Protein AF-A0A075IJ69-F1 (afdb_monomer)

Structure (mmCIF, N/CA/C/O backbone):
data_AF-A0A075IJ69-F1
#
_entry.id   AF-A0A075IJ69-F1
#
loop_
_atom_site.group_PDB
_atom_site.id
_atom_site.type_symbol
_atom_site.label_atom_id
_atom_site.label_alt_id
_atom_site.label_comp_id
_atom_site.label_asym_id
_atom_site.label_entity_id
_atom_site.label_seq_id
_atom_site.pdbx_PDB_ins_c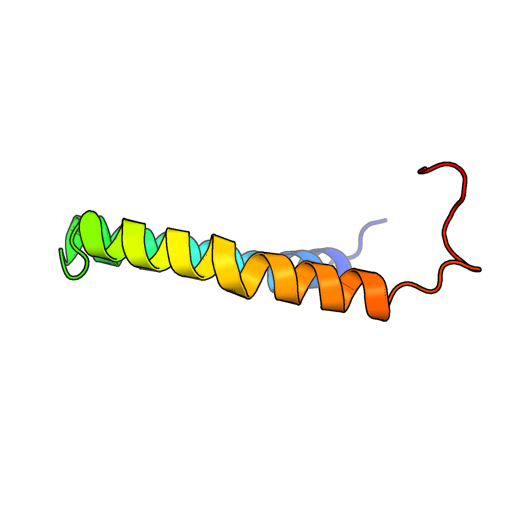ode
_atom_site.Cartn_x
_atom_site.Cartn_y
_atom_site.Cartn_z
_atom_site.occupancy
_atom_site.B_iso_or_equiv
_atom_site.auth_seq_id
_atom_site.auth_comp_id
_atom_site.auth_asym_id
_atom_site.auth_atom_id
_atom_site.pdbx_PDB_model_num
ATOM 1 N N . MET A 1 1 ? -1.287 12.283 -29.540 1.00 60.91 1 MET A N 1
ATOM 2 C CA . MET A 1 1 ? -2.600 12.573 -28.920 1.00 60.91 1 MET A CA 1
ATOM 3 C C . MET A 1 1 ? -2.921 11.407 -28.011 1.00 60.91 1 MET A C 1
ATOM 5 O O . MET A 1 1 ? -2.734 10.284 -28.456 1.00 60.91 1 MET A O 1
ATOM 9 N N . ILE A 1 2 ? -3.305 11.667 -26.760 1.00 66.12 2 ILE A N 1
ATOM 10 C CA . ILE A 1 2 ? -3.662 10.615 -25.796 1.00 66.12 2 ILE A CA 1
ATOM 11 C C . ILE A 1 2 ? -4.867 9.871 -26.369 1.00 66.12 2 ILE A C 1
ATOM 13 O O . ILE A 1 2 ? -5.892 10.492 -26.663 1.00 66.12 2 ILE A O 1
ATOM 17 N N . ASN A 1 3 ? -4.704 8.576 -26.614 1.00 83.31 3 ASN A N 1
ATOM 18 C CA . ASN A 1 3 ? -5.740 7.754 -27.218 1.00 83.31 3 ASN A CA 1
ATOM 19 C C . ASN A 1 3 ? -6.726 7.286 -26.133 1.00 83.31 3 ASN A C 1
ATOM 21 O O . ASN A 1 3 ? -6.385 7.239 -24.950 1.00 83.31 3 ASN A O 1
ATOM 25 N N . ALA A 1 4 ? -7.943 6.895 -26.512 1.00 81.81 4 ALA A N 1
ATOM 26 C CA . ALA A 1 4 ? -8.921 6.351 -25.564 1.00 81.81 4 ALA A CA 1
ATOM 27 C C . ALA A 1 4 ? -8.386 5.103 -24.827 1.00 81.81 4 ALA A C 1
ATOM 29 O O . ALA A 1 4 ? -8.725 4.870 -23.668 1.00 81.81 4 ALA A O 1
ATOM 30 N N . THR A 1 5 ? -7.487 4.347 -25.464 1.00 82.50 5 THR A N 1
ATOM 31 C CA . THR A 1 5 ? -6.777 3.209 -24.862 1.00 82.50 5 THR A CA 1
ATOM 32 C C . THR A 1 5 ? -5.841 3.629 -23.728 1.00 82.50 5 THR A C 1
ATOM 34 O O . THR A 1 5 ? -5.774 2.946 -22.710 1.00 82.50 5 THR A O 1
ATOM 37 N N . ASP A 1 6 ? -5.159 4.770 -23.851 1.00 83.56 6 ASP A N 1
ATOM 38 C CA . ASP A 1 6 ? -4.267 5.272 -22.799 1.00 83.56 6 ASP A CA 1
ATOM 39 C C . ASP A 1 6 ? -5.077 5.699 -21.570 1.00 83.56 6 ASP A C 1
ATOM 41 O O . ASP A 1 6 ? -4.705 5.402 -20.435 1.00 83.56 6 ASP A O 1
ATOM 45 N N . LEU A 1 7 ? -6.239 6.325 -21.796 1.00 85.31 7 LEU A N 1
ATOM 46 C CA . LEU A 1 7 ? -7.185 6.660 -20.734 1.00 85.31 7 LEU A CA 1
ATOM 47 C C . LEU A 1 7 ? -7.722 5.398 -20.042 1.00 85.31 7 LEU A C 1
ATOM 49 O O . LEU A 1 7 ? -7.791 5.366 -18.814 1.00 85.31 7 LEU A O 1
ATOM 53 N N . TYR A 1 8 ? -8.059 4.354 -20.806 1.00 87.19 8 TYR A N 1
ATOM 54 C CA . TYR A 1 8 ? -8.498 3.072 -20.251 1.00 87.19 8 TYR A CA 1
ATOM 55 C C . TYR A 1 8 ? -7.413 2.438 -19.377 1.00 87.19 8 TYR A C 1
ATOM 57 O O . TYR A 1 8 ? -7.699 2.067 -18.243 1.00 87.19 8 TYR A O 1
ATOM 65 N N . ASN A 1 9 ? -6.164 2.401 -19.850 1.00 85.75 9 ASN A N 1
ATOM 66 C CA . ASN A 1 9 ? -5.038 1.851 -19.095 1.00 85.75 9 ASN A CA 1
ATOM 67 C C . ASN A 1 9 ? -4.844 2.580 -17.756 1.00 85.75 9 ASN A C 1
ATOM 69 O O . ASN A 1 9 ? -4.731 1.941 -16.706 1.00 85.75 9 ASN A O 1
ATOM 73 N N . VAL A 1 10 ? -4.886 3.916 -17.770 1.00 86.94 10 VAL A N 1
ATOM 74 C CA . VAL A 1 10 ? -4.781 4.724 -16.547 1.00 86.94 10 VAL A CA 1
ATOM 75 C C . VAL A 1 10 ? -5.949 4.442 -15.603 1.00 86.94 10 VAL A C 1
ATOM 77 O O . VAL A 1 10 ? -5.728 4.179 -14.421 1.00 86.94 10 VAL A O 1
ATOM 80 N N . LEU A 1 11 ? -7.186 4.429 -16.105 1.00 88.38 11 LEU A N 1
ATOM 81 C CA . LEU A 1 11 ? -8.350 4.105 -15.279 1.00 88.38 11 LEU A CA 1
ATOM 82 C C . LEU A 1 11 ? -8.249 2.696 -14.688 1.00 88.38 11 LEU A C 1
ATOM 84 O O . LEU A 1 11 ? -8.474 2.535 -13.493 1.00 88.38 11 LEU A O 1
ATOM 88 N N . THR A 1 12 ? -7.858 1.688 -15.466 1.00 87.38 12 THR A N 1
ATOM 89 C CA . THR A 1 12 ? -7.723 0.315 -14.956 1.00 87.38 12 THR A CA 1
ATOM 90 C C . THR A 1 12 ? -6.670 0.179 -13.862 1.00 87.38 12 THR A C 1
ATOM 92 O O . THR A 1 12 ? -6.871 -0.604 -12.938 1.00 87.38 12 THR A O 1
ATOM 95 N N . ALA A 1 13 ? -5.590 0.963 -13.907 1.00 88.06 13 ALA A N 1
ATOM 96 C CA . ALA A 1 13 ? -4.576 0.961 -12.855 1.00 88.06 13 ALA A CA 1
ATOM 97 C C . ALA A 1 13 ? -5.057 1.662 -11.571 1.00 88.06 13 ALA A C 1
ATOM 99 O O . ALA A 1 13 ? -4.689 1.275 -10.463 1.00 88.06 13 ALA A O 1
ATOM 100 N N . VAL A 1 14 ? -5.889 2.695 -11.711 1.00 90.69 14 VAL A N 1
ATOM 101 C CA . VAL A 1 14 ? -6.240 3.611 -10.617 1.00 90.69 14 VAL A CA 1
ATOM 102 C C . VAL A 1 14 ? -7.564 3.237 -9.930 1.00 90.69 14 VAL A C 1
ATOM 104 O O . VAL A 1 14 ? -7.716 3.417 -8.719 1.00 90.69 14 VAL A O 1
ATOM 107 N N . VAL A 1 15 ? -8.518 2.665 -10.667 1.00 92.25 15 VAL A N 1
ATOM 108 C CA . VAL A 1 15 ? -9.833 2.250 -10.149 1.00 92.25 15 VAL A CA 1
ATOM 109 C C . VAL A 1 15 ? -9.727 1.258 -8.979 1.00 92.25 15 VAL A C 1
ATOM 111 O O . VAL A 1 15 ? -10.377 1.510 -7.962 1.00 92.25 15 VAL A O 1
ATOM 114 N N . PRO A 1 16 ? -8.910 0.185 -9.029 1.00 92.06 16 PRO A N 1
ATOM 115 C CA . PRO A 1 16 ? -8.793 -0.758 -7.912 1.00 92.06 16 PRO A CA 1
ATOM 116 C C . PRO A 1 16 ? -8.335 -0.091 -6.609 1.00 92.06 16 PRO A C 1
ATOM 118 O O . PRO A 1 16 ? -8.835 -0.417 -5.532 1.00 92.06 16 PRO A O 1
ATOM 121 N N . LEU A 1 17 ? -7.430 0.887 -6.716 1.00 89.75 17 LEU A N 1
ATOM 122 C CA . LEU A 1 17 ? -6.910 1.667 -5.593 1.00 89.75 17 LEU A CA 1
ATOM 123 C C . LEU A 1 17 ? -8.022 2.473 -4.908 1.00 89.75 17 LEU A C 1
ATOM 125 O O . LEU A 1 17 ? -8.206 2.369 -3.695 1.00 89.75 17 LEU A O 1
ATOM 129 N N . TYR A 1 18 ? -8.816 3.221 -5.679 1.00 88.94 18 TYR A N 1
ATOM 130 C CA . TYR A 1 18 ? -9.923 4.001 -5.119 1.00 88.94 18 TYR A CA 1
ATOM 131 C C . TYR A 1 18 ? -11.044 3.127 -4.560 1.00 88.94 18 TYR A C 1
ATOM 133 O O . TYR A 1 18 ? -11.594 3.444 -3.504 1.00 88.94 18 TYR A O 1
ATOM 141 N N . VAL A 1 19 ? -11.359 2.011 -5.223 1.00 92.00 19 VAL A N 1
ATOM 142 C CA . VAL A 1 19 ? -12.346 1.043 -4.723 1.00 92.00 19 VAL A CA 1
ATOM 143 C C . VAL A 1 19 ? -11.916 0.502 -3.358 1.00 92.00 19 VAL A C 1
ATOM 145 O O . VAL A 1 19 ? -12.717 0.506 -2.422 1.00 92.00 19 VAL A O 1
A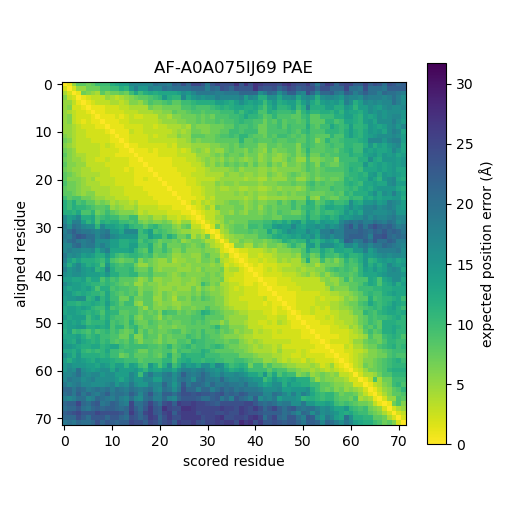TOM 148 N N . ALA A 1 20 ? -10.646 0.116 -3.206 1.00 89.44 20 ALA A N 1
ATOM 149 C CA . ALA A 1 20 ? -10.111 -0.349 -1.929 1.00 89.44 20 ALA A CA 1
ATOM 150 C C . ALA A 1 20 ? -10.203 0.728 -0.831 1.00 89.44 20 ALA A C 1
ATOM 152 O O . ALA A 1 20 ? -10.644 0.435 0.283 1.00 89.44 20 ALA A O 1
ATOM 153 N N . MET A 1 21 ? -9.857 1.983 -1.142 1.00 87.44 21 MET A N 1
ATOM 154 C CA . MET A 1 21 ? -9.939 3.096 -0.184 1.00 87.44 21 MET A CA 1
ATOM 155 C C . MET A 1 21 ? -11.376 3.376 0.278 1.00 87.44 21 MET A C 1
ATOM 157 O O . MET A 1 21 ? -11.615 3.584 1.470 1.00 87.44 21 MET A O 1
ATOM 161 N N . ILE A 1 22 ? -12.342 3.361 -0.643 1.00 89.62 22 ILE A N 1
ATOM 162 C CA . ILE A 1 22 ? -13.757 3.606 -0.329 1.00 89.62 22 ILE A CA 1
ATOM 163 C C . ILE A 1 22 ? -14.325 2.471 0.530 1.00 89.62 22 ILE A C 1
ATOM 165 O O . ILE A 1 22 ? -15.015 2.743 1.514 1.00 89.62 22 ILE A O 1
ATOM 169 N N . LEU A 1 23 ? -14.010 1.213 0.203 1.00 87.25 23 LEU A N 1
ATOM 170 C CA . LEU A 1 23 ? -14.428 0.054 0.996 1.00 87.25 23 LEU A CA 1
ATOM 171 C C . LEU A 1 23 ? -13.857 0.106 2.415 1.00 87.25 23 LEU A C 1
ATOM 173 O O . LEU A 1 23 ? -14.599 -0.098 3.375 1.00 87.25 23 LEU A O 1
ATOM 177 N N . ALA A 1 24 ? -12.573 0.444 2.560 1.00 83.38 24 ALA A N 1
ATOM 178 C CA . ALA A 1 24 ? -11.948 0.616 3.867 1.00 83.38 24 ALA A CA 1
ATOM 179 C C . ALA A 1 24 ? -12.643 1.720 4.684 1.00 83.38 24 ALA A C 1
ATOM 181 O O . ALA A 1 24 ? -12.977 1.518 5.853 1.00 83.38 24 ALA A O 1
ATOM 182 N N . TYR A 1 25 ? -12.942 2.865 4.063 1.00 83.25 25 TYR A N 1
ATOM 183 C CA . TYR A 1 25 ? -13.656 3.958 4.727 1.00 83.25 25 TYR A CA 1
ATOM 184 C C . TYR A 1 25 ? -15.090 3.573 5.126 1.00 83.25 25 TYR A C 1
ATOM 186 O O . TYR A 1 25 ? -15.524 3.865 6.244 1.00 83.25 25 TYR A O 1
ATOM 194 N N . GLY A 1 26 ? -15.822 2.888 4.243 1.00 86.06 26 GLY A N 1
ATOM 195 C CA . GLY A 1 26 ? -17.171 2.387 4.515 1.00 86.06 26 GLY A CA 1
ATOM 196 C C . GLY A 1 26 ? -17.199 1.376 5.665 1.00 86.06 26 GLY A C 1
ATOM 197 O O . GLY A 1 26 ? -18.046 1.482 6.557 1.00 86.06 26 GLY A O 1
ATOM 198 N N . ALA A 1 27 ? -16.224 0.465 5.703 1.00 81.94 27 ALA A N 1
ATOM 199 C CA . ALA A 1 27 ? -16.089 -0.538 6.757 1.00 81.94 27 ALA A CA 1
ATOM 200 C C . ALA A 1 27 ? -15.869 0.090 8.145 1.00 81.94 27 ALA A C 1
ATOM 202 O O . ALA A 1 27 ? -16.457 -0.364 9.130 1.00 81.94 27 ALA A O 1
ATOM 203 N N . VAL A 1 28 ? -15.071 1.161 8.223 1.00 75.12 28 VAL A N 1
ATOM 204 C CA . VAL A 1 28 ? -14.807 1.879 9.480 1.00 75.12 28 VAL A CA 1
ATOM 205 C C . VAL A 1 28 ? -16.001 2.745 9.888 1.00 75.12 28 VAL A C 1
ATOM 207 O O . VAL A 1 28 ? -16.437 2.699 11.038 1.00 75.12 28 VAL A O 1
ATOM 210 N N . LYS A 1 29 ? -16.561 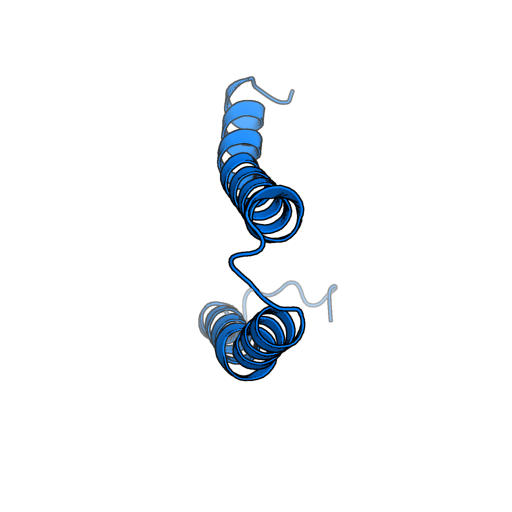3.533 8.959 1.00 74.50 29 LYS A N 1
ATOM 211 C CA . LYS A 1 29 ? -17.568 4.553 9.292 1.00 74.50 29 LYS A CA 1
ATOM 212 C C . LYS A 1 29 ? -18.989 4.002 9.447 1.00 74.50 29 LYS A C 1
ATOM 214 O O . LYS A 1 29 ? -19.709 4.475 10.323 1.00 74.50 29 LYS A O 1
ATOM 219 N N . TRP A 1 30 ? -19.412 3.060 8.604 1.00 75.25 30 TRP A N 1
ATOM 220 C CA . TRP A 1 30 ? -20.813 2.609 8.551 1.00 75.25 30 TRP A CA 1
ATOM 221 C C . TRP A 1 30 ? -21.004 1.272 9.261 1.00 75.25 30 TRP A C 1
ATOM 223 O O . TRP A 1 30 ? -22.010 1.082 9.937 1.00 75.25 30 TRP A O 1
ATOM 233 N N . TRP A 1 31 ? -20.040 0.357 9.131 1.00 69.38 31 TRP A N 1
ATOM 234 C CA . TRP A 1 31 ? -20.153 -0.995 9.685 1.00 69.38 31 TRP A CA 1
ATOM 235 C C . TRP A 1 31 ? -19.424 -1.184 11.025 1.00 69.38 31 TRP A C 1
ATOM 237 O O . TRP A 1 31 ? -19.689 -2.170 11.705 1.00 69.38 31 TRP A O 1
ATOM 247 N N . LYS A 1 32 ? -18.546 -0.250 11.437 1.00 66.94 32 LYS A N 1
ATOM 248 C CA . LYS A 1 32 ? -17.753 -0.307 12.689 1.00 66.94 32 LYS A CA 1
ATOM 249 C C . LYS A 1 32 ? -17.034 -1.652 12.917 1.00 66.94 32 LYS A C 1
ATOM 251 O O . LYS A 1 32 ? -16.762 -2.018 14.056 1.00 66.94 32 LYS A O 1
ATOM 256 N N . ILE A 1 33 ? -16.719 -2.386 11.847 1.00 68.25 33 ILE A N 1
ATOM 257 C CA . ILE A 1 33 ? -16.091 -3.717 11.934 1.00 68.25 33 ILE A CA 1
ATOM 258 C C . ILE A 1 33 ? -14.647 -3.603 12.427 1.00 68.25 33 ILE A C 1
ATOM 260 O O . ILE A 1 33 ? -14.166 -4.476 13.141 1.00 68.25 33 ILE A O 1
ATOM 264 N N . PHE A 1 34 ? -13.974 -2.505 12.079 1.00 68.56 34 PHE A N 1
ATOM 265 C CA . PHE A 1 34 ? -12.606 -2.227 12.493 1.00 68.56 34 PHE A CA 1
ATOM 266 C C . PHE A 1 34 ? -12.590 -1.141 13.565 1.00 68.56 34 PHE A C 1
ATOM 268 O O . PHE A 1 34 ? -13.000 -0.003 13.326 1.00 68.56 34 PHE A O 1
ATOM 275 N N . THR A 1 35 ? -12.099 -1.489 14.752 1.00 73.56 35 THR A N 1
ATOM 276 C CA . THR A 1 35 ? -11.777 -0.507 15.789 1.00 73.56 35 THR A CA 1
ATOM 277 C C . THR A 1 35 ? -10.507 0.272 15.408 1.00 73.56 35 THR A C 1
ATOM 279 O O . THR A 1 35 ? -9.677 -0.236 14.645 1.00 73.56 35 THR A O 1
ATOM 282 N N . PRO A 1 36 ? -10.309 1.496 15.937 1.00 71.75 36 PRO A N 1
ATOM 283 C CA . PRO A 1 36 ? -9.124 2.310 15.644 1.00 71.75 36 PRO A CA 1
ATOM 284 C C . PRO A 1 36 ? -7.800 1.571 15.894 1.00 71.75 36 PRO A C 1
ATOM 286 O O . PRO A 1 36 ? -6.858 1.711 15.114 1.00 71.75 36 PRO A O 1
ATOM 289 N N . ASP A 1 37 ? -7.754 0.717 16.921 1.00 76.31 37 ASP A N 1
ATOM 290 C CA . ASP A 1 37 ? -6.582 -0.101 17.245 1.00 76.31 37 ASP A CA 1
ATOM 291 C C . ASP A 1 37 ? -6.293 -1.181 16.192 1.00 76.31 37 ASP A C 1
ATOM 293 O O . ASP A 1 37 ? -5.131 -1.426 15.869 1.00 76.31 37 ASP A O 1
ATOM 297 N N . GLN A 1 38 ? -7.322 -1.787 15.586 1.00 76.25 38 GLN A N 1
ATOM 298 C CA . GLN A 1 38 ? -7.129 -2.748 14.494 1.00 76.25 38 GLN A CA 1
ATOM 299 C C . GLN A 1 38 ? -6.661 -2.066 13.204 1.00 76.25 38 GLN A C 1
ATOM 301 O O . GLN A 1 38 ? -5.765 -2.582 12.536 1.00 76.25 38 GLN A O 1
ATOM 306 N N . CYS A 1 39 ? -7.183 -0.876 12.883 1.00 78.44 39 CYS A N 1
ATOM 307 C CA . CYS A 1 39 ? -6.665 -0.071 11.770 1.00 78.44 39 CYS A CA 1
ATOM 308 C C . CYS A 1 39 ? -5.200 0.334 11.987 1.00 78.44 39 CYS A C 1
ATOM 310 O O . CYS A 1 39 ? -4.399 0.263 11.054 1.00 78.44 39 CYS A O 1
ATOM 312 N N . SER A 1 40 ? -4.832 0.710 13.213 1.00 78.94 40 SER A N 1
ATOM 313 C CA . SER A 1 40 ? -3.442 1.004 13.578 1.00 78.94 40 SER A CA 1
ATOM 314 C C . SER A 1 40 ? -2.544 -0.234 13.445 1.00 78.94 40 SER A C 1
ATOM 316 O O . SER A 1 40 ? -1.451 -0.151 12.880 1.00 78.94 40 SER A O 1
ATOM 318 N N . GLY A 1 41 ? -3.031 -1.406 13.869 1.00 83.31 41 GLY A N 1
ATOM 319 C CA . GLY A 1 41 ? -2.349 -2.690 13.693 1.00 83.31 41 GLY A CA 1
ATOM 320 C C . GLY A 1 41 ? -2.086 -3.034 12.224 1.00 83.31 41 GLY A C 1
ATOM 321 O O . GLY A 1 41 ? -0.960 -3.391 11.871 1.00 83.31 41 GLY A O 1
ATOM 322 N N . ILE A 1 42 ? -3.084 -2.851 11.352 1.00 85.50 42 ILE A N 1
ATOM 323 C CA . ILE A 1 42 ? -2.938 -3.038 9.899 1.00 85.50 42 ILE A CA 1
ATOM 324 C C . ILE A 1 42 ? -1.905 -2.058 9.333 1.00 85.50 42 ILE A C 1
ATOM 326 O O . ILE A 1 42 ? -1.004 -2.474 8.606 1.00 85.50 42 ILE A O 1
ATOM 330 N N . ASN A 1 43 ? -1.973 -0.775 9.700 1.00 85.50 43 ASN A N 1
ATOM 331 C CA . ASN A 1 43 ? -1.022 0.227 9.214 1.00 85.50 43 ASN A CA 1
ATOM 332 C C . ASN A 1 43 ? 0.420 -0.087 9.655 1.00 85.50 43 ASN A C 1
ATOM 334 O O . ASN A 1 43 ? 1.360 0.029 8.869 1.00 85.50 43 ASN A O 1
ATOM 338 N N . ARG A 1 44 ? 0.600 -0.567 10.891 1.00 84.75 44 ARG A N 1
ATOM 339 C CA . ARG A 1 44 ? 1.901 -1.012 11.405 1.00 84.75 44 ARG A CA 1
ATOM 340 C C . ARG A 1 44 ? 2.417 -2.253 10.674 1.00 84.75 44 ARG A C 1
ATOM 342 O O . ARG A 1 44 ? 3.607 -2.320 10.382 1.00 84.75 44 ARG A O 1
ATOM 349 N N . PHE A 1 45 ? 1.550 -3.213 10.352 1.00 89.19 45 PHE A N 1
ATOM 350 C CA . PHE A 1 45 ? 1.927 -4.383 9.555 1.00 89.19 45 PHE A CA 1
ATOM 351 C C . PHE A 1 45 ? 2.371 -3.985 8.141 1.00 89.19 45 PHE A C 1
ATOM 353 O O . PHE A 1 45 ? 3.422 -4.426 7.678 1.00 89.19 45 PHE A O 1
AT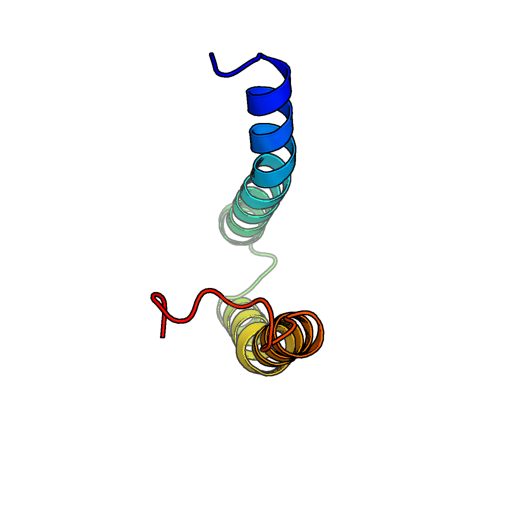OM 360 N N . VAL A 1 46 ? 1.623 -3.097 7.481 1.00 88.50 46 VAL A N 1
ATOM 361 C CA . VAL A 1 46 ? 1.982 -2.565 6.157 1.00 88.50 46 VAL A CA 1
ATOM 362 C C . VAL A 1 46 ? 3.341 -1.862 6.209 1.00 88.50 46 VAL A C 1
ATOM 364 O O . VAL A 1 46 ? 4.205 -2.149 5.381 1.00 88.50 46 VAL A O 1
ATOM 367 N N . ALA A 1 47 ? 3.567 -1.008 7.210 1.00 86.25 47 ALA A N 1
ATOM 368 C CA . ALA A 1 47 ? 4.827 -0.285 7.368 1.00 86.25 47 ALA A CA 1
ATOM 369 C C . ALA A 1 47 ? 6.031 -1.207 7.634 1.00 86.25 47 ALA A C 1
ATOM 371 O O . ALA A 1 47 ? 7.126 -0.931 7.152 1.00 86.25 47 ALA A O 1
ATOM 372 N N . LEU A 1 48 ? 5.845 -2.295 8.387 1.00 87.88 48 LEU A N 1
ATOM 373 C CA . LEU A 1 48 ? 6.937 -3.201 8.761 1.00 87.88 48 LEU A CA 1
ATOM 374 C C . LEU A 1 48 ? 7.224 -4.289 7.723 1.00 87.88 48 LEU A C 1
ATOM 376 O O . LEU A 1 48 ? 8.370 -4.711 7.608 1.00 87.88 48 LEU A O 1
ATOM 380 N N . PHE A 1 49 ? 6.216 -4.755 6.986 1.00 86.38 49 PHE A N 1
ATOM 381 C CA . PHE A 1 49 ? 6.367 -5.896 6.077 1.00 86.38 49 PHE A CA 1
ATOM 382 C C . PHE A 1 49 ? 6.177 -5.517 4.613 1.00 86.38 49 PHE A C 1
ATOM 384 O O . PHE A 1 49 ? 7.041 -5.809 3.790 1.00 86.38 49 PHE A O 1
ATOM 391 N N . ALA A 1 50 ? 5.071 -4.853 4.273 1.00 86.81 50 ALA A N 1
ATOM 392 C CA . ALA A 1 50 ? 4.762 -4.550 2.878 1.00 86.81 50 ALA A CA 1
ATOM 393 C C . ALA A 1 50 ? 5.722 -3.504 2.295 1.00 86.81 50 ALA A C 1
ATOM 395 O O . ALA A 1 50 ? 6.209 -3.691 1.183 1.00 86.81 50 ALA A O 1
ATOM 396 N N . VAL A 1 51 ? 6.035 -2.441 3.048 1.00 86.94 51 VAL A N 1
ATOM 397 C CA . VAL A 1 51 ? 6.939 -1.378 2.577 1.00 86.94 51 VAL A CA 1
ATOM 398 C C . VAL A 1 51 ? 8.349 -1.921 2.295 1.00 86.94 51 VAL A C 1
ATOM 400 O O . VAL A 1 51 ? 8.808 -1.746 1.167 1.00 86.94 51 VAL A O 1
ATOM 403 N N . PRO A 1 52 ? 9.023 -2.645 3.213 1.00 85.25 52 PRO A N 1
ATOM 404 C CA . PRO A 1 52 ? 10.354 -3.180 2.923 1.00 85.25 52 PRO A CA 1
ATOM 405 C C . PRO A 1 52 ? 10.372 -4.209 1.787 1.00 85.25 52 PRO A C 1
ATOM 407 O O . PRO A 1 52 ? 11.295 -4.194 0.974 1.00 85.25 52 PRO A O 1
ATOM 410 N N . LEU A 1 53 ? 9.355 -5.075 1.687 1.00 86.50 53 LEU A N 1
ATOM 411 C CA . LEU A 1 53 ? 9.256 -6.058 0.600 1.00 86.50 53 LEU A CA 1
ATOM 412 C C . LEU A 1 53 ? 9.053 -5.393 -0.761 1.00 86.50 53 LEU A C 1
ATOM 414 O O . LEU A 1 53 ? 9.689 -5.788 -1.737 1.00 86.50 53 LEU A O 1
ATOM 418 N N . LEU A 1 54 ? 8.203 -4.368 -0.826 1.00 85.62 54 LEU A N 1
ATOM 419 C CA . LEU A 1 54 ? 7.989 -3.601 -2.046 1.00 85.62 54 LEU A CA 1
ATOM 420 C C . LEU A 1 54 ? 9.280 -2.882 -2.457 1.00 85.62 54 LEU A C 1
ATOM 422 O O . LEU A 1 54 ? 9.676 -2.964 -3.617 1.00 85.62 54 LEU A O 1
ATOM 426 N N . SER A 1 55 ? 9.980 -2.250 -1.510 1.00 82.81 55 SER A N 1
ATOM 427 C CA . SER A 1 55 ? 11.291 -1.640 -1.763 1.00 82.81 55 SER A CA 1
ATOM 428 C C . SER A 1 55 ? 12.308 -2.661 -2.272 1.00 82.81 55 S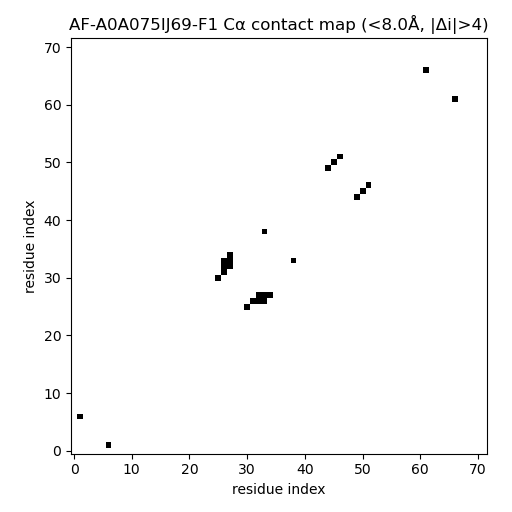ER A C 1
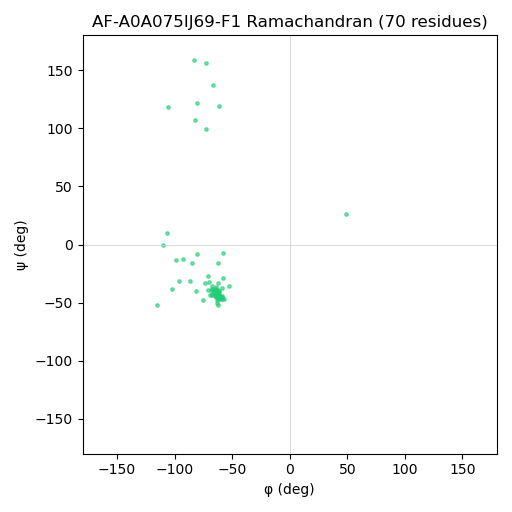ATOM 430 O O . SER A 1 55 ? 12.993 -2.389 -3.253 1.00 82.81 55 SER A O 1
ATOM 432 N N . PHE A 1 56 ? 12.378 -3.852 -1.674 1.00 84.88 56 PHE A N 1
ATOM 433 C CA . PHE A 1 56 ? 13.260 -4.919 -2.146 1.00 84.88 56 PHE A CA 1
ATOM 434 C C . PHE A 1 56 ? 12.897 -5.383 -3.562 1.00 84.88 56 PHE A C 1
ATOM 436 O O . PHE A 1 56 ? 13.783 -5.550 -4.398 1.00 84.88 56 PHE A O 1
ATOM 443 N N . HIS A 1 57 ? 11.609 -5.549 -3.866 1.00 83.50 57 HIS A N 1
ATOM 444 C CA . HIS A 1 57 ? 11.152 -5.917 -5.205 1.00 83.50 57 HIS A CA 1
ATOM 445 C C . HIS A 1 57 ? 11.519 -4.851 -6.248 1.00 83.50 57 HIS A C 1
ATOM 447 O O . HIS A 1 57 ? 12.043 -5.184 -7.311 1.00 83.50 57 HIS A O 1
ATOM 453 N N . PHE A 1 58 ? 11.334 -3.568 -5.924 1.00 79.94 58 PHE A N 1
ATOM 454 C CA . PHE A 1 58 ? 11.751 -2.473 -6.799 1.00 79.94 58 PHE A CA 1
ATOM 455 C C . PHE A 1 58 ? 13.268 -2.419 -6.981 1.00 79.94 58 PHE A C 1
ATOM 457 O O . PHE A 1 58 ? 13.719 -2.256 -8.108 1.00 79.94 58 PHE A O 1
ATOM 464 N N . ILE A 1 59 ? 14.061 -2.569 -5.918 1.00 80.75 59 ILE A N 1
ATOM 465 C CA . ILE A 1 59 ? 15.529 -2.523 -6.009 1.00 80.75 59 ILE A CA 1
ATOM 466 C C . ILE A 1 59 ? 16.070 -3.734 -6.782 1.00 80.75 59 ILE A C 1
ATOM 468 O O . ILE A 1 59 ? 16.944 -3.571 -7.621 1.00 80.75 59 ILE A O 1
ATOM 472 N N . SER A 1 60 ? 15.539 -4.934 -6.540 1.00 79.19 60 SER A N 1
ATOM 473 C CA . SER A 1 60 ? 15.990 -6.170 -7.205 1.00 79.19 60 SER A CA 1
ATOM 474 C C . SER A 1 60 ? 15.608 -6.254 -8.682 1.00 79.19 60 SER A C 1
ATOM 476 O O . SER A 1 60 ? 16.300 -6.918 -9.448 1.00 79.19 60 SER A O 1
ATOM 478 N N . THR A 1 61 ? 14.525 -5.586 -9.085 1.00 76.75 61 THR A N 1
ATOM 479 C CA . THR A 1 61 ? 14.077 -5.541 -10.487 1.00 76.75 61 THR A CA 1
ATOM 480 C C . THR A 1 61 ? 14.637 -4.322 -11.231 1.00 76.75 61 THR A C 1
ATOM 482 O O . THR A 1 61 ? 14.555 -4.261 -12.456 1.00 76.75 61 THR A O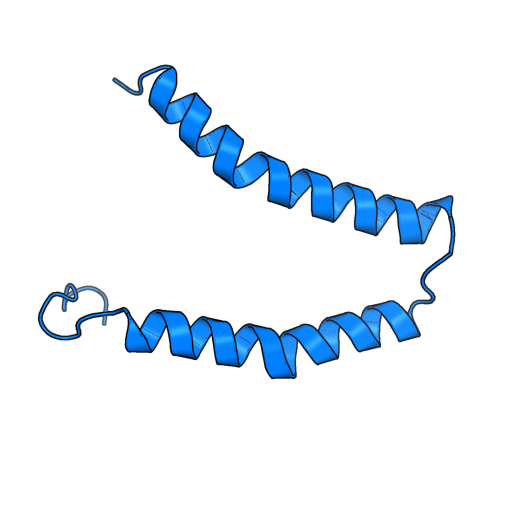 1
ATOM 485 N N . ASN A 1 62 ? 15.217 -3.346 -10.522 1.00 71.94 62 ASN A N 1
ATOM 486 C CA . A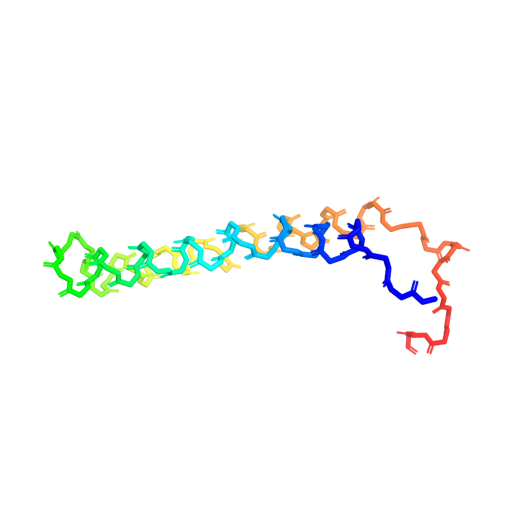SN A 1 62 ? 15.924 -2.234 -11.149 1.00 71.94 62 ASN A CA 1
ATOM 487 C C . ASN A 1 62 ? 17.329 -2.681 -11.547 1.00 71.94 62 ASN A C 1
ATOM 489 O O . ASN A 1 62 ? 18.123 -3.080 -10.701 1.00 71.94 62 ASN A O 1
ATOM 493 N N . ASP A 1 63 ? 17.639 -2.576 -12.835 1.00 71.75 63 ASP A N 1
ATOM 494 C CA . ASP A 1 63 ? 18.992 -2.759 -13.339 1.00 71.75 63 ASP A CA 1
ATOM 495 C C . ASP A 1 63 ? 19.784 -1.448 -13.156 1.00 71.75 63 ASP A C 1
ATOM 497 O O . ASP A 1 63 ? 19.550 -0.480 -13.888 1.00 71.75 63 ASP A O 1
ATOM 501 N N . PRO A 1 64 ? 20.728 -1.377 -12.198 1.00 67.06 64 PRO A N 1
ATOM 502 C CA . PRO A 1 64 ? 21.479 -0.158 -11.912 1.00 67.06 64 PRO A CA 1
ATOM 503 C C . PRO A 1 64 ? 22.328 0.333 -13.097 1.00 67.06 64 PRO A C 1
ATOM 505 O O . PRO A 1 64 ? 22.736 1.494 -13.098 1.00 67.06 64 PRO A O 1
ATOM 508 N N . TYR A 1 65 ? 22.573 -0.499 -14.117 1.00 63.22 65 TYR A N 1
ATOM 509 C CA . TYR A 1 65 ? 23.330 -0.126 -15.317 1.00 63.22 65 TYR A CA 1
ATOM 510 C C . TYR A 1 65 ? 22.484 0.560 -16.399 1.00 63.22 65 TYR A C 1
ATOM 512 O O . TYR A 1 65 ? 23.040 1.196 -17.295 1.00 63.22 65 TYR A O 1
ATOM 520 N N . THR A 1 66 ? 21.155 0.472 -16.313 1.00 66.31 66 THR A N 1
ATOM 521 C CA . THR A 1 66 ? 20.214 1.163 -17.215 1.00 66.31 66 THR A CA 1
ATOM 522 C C . THR A 1 66 ? 19.451 2.296 -16.522 1.00 66.31 66 THR A C 1
ATOM 524 O O . THR A 1 66 ? 18.676 3.011 -17.164 1.00 66.31 66 THR A O 1
ATOM 527 N N . MET A 1 67 ? 19.699 2.518 -15.225 1.00 65.06 67 MET A N 1
ATOM 528 C CA . MET A 1 67 ? 19.120 3.630 -14.474 1.00 65.06 67 MET A CA 1
ATOM 529 C C . MET A 1 67 ? 19.654 4.983 -14.966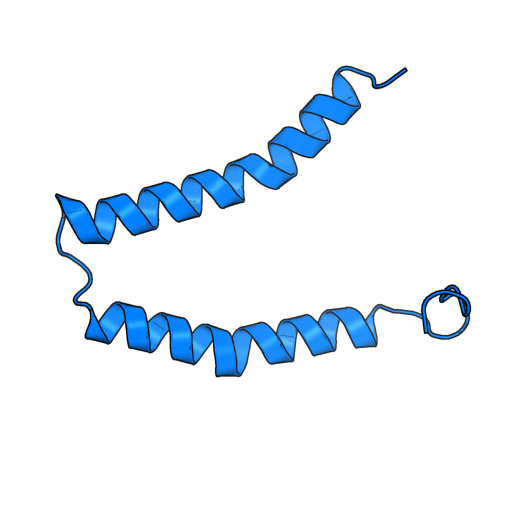 1.00 65.06 67 MET A C 1
ATOM 531 O O . MET A 1 67 ? 20.842 5.186 -15.212 1.00 65.06 67 MET A O 1
ATOM 535 N N . ASN A 1 68 ? 18.745 5.948 -15.095 1.00 59.44 68 ASN A N 1
ATOM 536 C CA . ASN A 1 68 ? 19.055 7.290 -15.570 1.00 59.44 68 ASN A CA 1
ATOM 537 C C . ASN A 1 68 ? 19.821 8.059 -14.472 1.00 59.44 68 ASN A C 1
ATOM 539 O O . ASN A 1 68 ? 19.213 8.589 -13.545 1.00 59.44 68 ASN A O 1
ATOM 543 N N . LEU A 1 69 ? 21.154 8.131 -14.575 1.00 60.53 69 LEU A N 1
ATOM 544 C CA . LEU A 1 69 ? 22.070 8.755 -13.594 1.00 60.53 69 LEU A CA 1
ATOM 545 C C . LEU A 1 69 ? 21.794 10.245 -13.292 1.00 60.53 69 LEU A C 1
ATOM 547 O O . LEU A 1 69 ? 22.413 10.811 -12.400 1.00 60.53 69 LEU A O 1
ATOM 551 N N . ARG A 1 70 ? 20.882 10.898 -14.025 1.00 58.44 70 ARG A N 1
ATOM 552 C CA . ARG A 1 70 ? 20.407 12.265 -13.736 1.00 58.44 70 ARG A CA 1
ATOM 553 C C . ARG A 1 70 ? 19.343 12.341 -12.633 1.00 58.44 70 ARG A C 1
ATOM 555 O O . ARG A 1 70 ? 18.970 13.446 -12.260 1.00 58.44 70 ARG A O 1
ATOM 562 N N . PHE A 1 71 ? 18.829 11.201 -12.170 1.00 52.62 71 PHE A N 1
ATOM 563 C CA . PHE A 1 71 ? 17.811 11.100 -11.115 1.00 52.62 71 PHE A CA 1
ATOM 564 C C . PHE A 1 71 ? 18.364 10.585 -9.771 1.00 52.62 71 PHE A C 1
ATOM 566 O O . PHE A 1 71 ? 17.573 10.281 -8.878 1.00 52.62 71 PHE A O 1
ATOM 573 N N . ILE A 1 72 ? 19.695 10.490 -9.637 1.00 53.59 72 ILE A N 1
ATOM 574 C CA . ILE A 1 72 ? 20.395 10.316 -8.352 1.00 53.59 72 ILE A CA 1
ATOM 575 C C . ILE A 1 72 ? 20.697 11.690 -7.759 1.00 53.59 72 ILE A C 1
ATOM 577 O O . ILE A 1 72 ? 21.193 12.550 -8.522 1.00 53.59 72 ILE A O 1
#

Secondary structure (DSSP, 8-state):
---HHHHHHHHHHHHHHHHHHHHHHHHHHTS--S-HHHHHHHHHHIIIIIHHHHHHHHHHHS-TTTS-GGG-

Radius of gyration: 18.1 Å; Cα contacts (8 Å, |Δi|>4): 13; chains: 1; bounding box: 44×19×46 Å

InterPro domains:
  IPR004776 Membrane transport PIN-like [PF03547] (10-72)
  IPR051107 Auxin Efflux Carrier [PTHR31752] (1-72)

Foldseek 3Di:
DCDVVNVVVVCVVCVVVVVVVVVVVCCVPPVVVDDPVNVVVVVVCCVPPVVVVVVVVVVVPDDPVPDDPVVD

Solvent-accessible surface area (backbone atoms only — not comparable to full-atom values): 4302 Å² total; per-residue (Å²): 129,91,45,75,65,56,54,48,54,52,47,66,68,46,48,62,56,52,52,51,52,51,51,54,51,44,38,43,73,77,64,57,76,50,50,75,68,54,52,50,50,52,53,50,46,40,63,68,48,51,49,57,50,50,51,49,52,53,56,74,69,49,57,80,88,76,53,67,77,87,78,110

pLDDT: mean 79.45, std 9.94, range [52.62, 92.25]

Sequence (72 aa):
MINATDLYNVLTAVVPLYVAMILAYGAVKWWKIFTPDQCSGINRFVALFAVPLLSFHFISTNDPYTMNLRFI

Mean predicted aligned error: 9.83 Å

Organism: NCBI:txid120634